Protein AF-A0A536ZMX2-F1 (afdb_monomer)

Structure (mmCIF, N/CA/C/O backbone):
data_AF-A0A536ZMX2-F1
#
_entry.id   AF-A0A536ZMX2-F1
#
loop_
_atom_site.group_PDB
_atom_site.id
_atom_site.type_symbol
_atom_site.label_atom_id
_atom_site.label_alt_id
_atom_site.label_comp_id
_atom_site.label_asym_id
_atom_site.label_entity_id
_atom_site.label_seq_id
_atom_site.pdbx_PDB_ins_code
_atom_site.Cartn_x
_atom_site.Cartn_y
_atom_site.Cartn_z
_atom_site.occupancy
_atom_site.B_iso_or_equiv
_atom_site.auth_seq_id
_atom_site.auth_comp_id
_atom_site.auth_asym_id
_atom_site.auth_atom_id
_atom_site.pdbx_PDB_model_num
ATOM 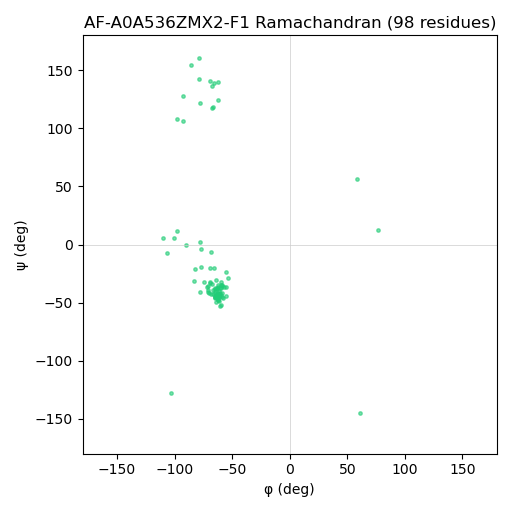1 N N . MET A 1 1 ? 26.063 -0.601 -13.300 1.00 53.59 1 MET A N 1
ATOM 2 C CA . MET A 1 1 ? 24.797 -0.283 -12.601 1.00 53.59 1 MET A CA 1
ATOM 3 C C . MET A 1 1 ? 24.767 1.219 -12.380 1.00 53.59 1 MET A C 1
ATOM 5 O O . MET A 1 1 ? 25.694 1.737 -11.774 1.00 53.59 1 MET A O 1
ATOM 9 N N . THR A 1 2 ? 23.807 1.932 -12.965 1.00 71.69 2 THR A N 1
ATOM 10 C CA . THR A 1 2 ? 23.695 3.396 -12.848 1.00 71.69 2 THR A CA 1
ATOM 11 C C . THR A 1 2 ? 23.064 3.763 -11.502 1.00 71.69 2 THR A C 1
ATOM 13 O O . THR A 1 2 ? 22.163 3.068 -11.038 1.00 71.69 2 THR A O 1
ATOM 16 N N . GLY A 1 3 ? 23.516 4.850 -10.865 1.00 73.81 3 GLY A N 1
ATOM 17 C CA . GLY A 1 3 ? 23.012 5.285 -9.549 1.00 73.81 3 GLY A CA 1
ATOM 18 C C . GLY A 1 3 ? 21.490 5.492 -9.483 1.00 73.81 3 GLY A C 1
ATOM 19 O O . GLY A 1 3 ? 20.902 5.335 -8.418 1.00 73.81 3 GLY A O 1
ATOM 20 N N . GLY A 1 4 ? 20.838 5.748 -10.623 1.00 79.56 4 GLY A N 1
ATOM 21 C CA . GLY A 1 4 ? 19.377 5.841 -10.718 1.00 79.56 4 GLY A CA 1
ATOM 22 C C . GLY A 1 4 ? 18.644 4.540 -10.371 1.00 79.56 4 GLY A C 1
ATOM 23 O O . GLY A 1 4 ? 17.646 4.584 -9.664 1.00 79.56 4 GLY A O 1
ATOM 24 N N . ALA A 1 5 ? 19.174 3.377 -10.765 1.00 79.69 5 ALA A N 1
ATOM 25 C CA . ALA A 1 5 ? 18.527 2.089 -10.494 1.00 79.69 5 ALA A CA 1
ATOM 26 C C . ALA A 1 5 ? 18.515 1.737 -8.994 1.00 79.69 5 ALA A C 1
ATOM 28 O O . ALA A 1 5 ? 17.565 1.138 -8.497 1.00 79.69 5 ALA A O 1
ATOM 29 N N . LEU A 1 6 ? 19.562 2.131 -8.257 1.00 84.00 6 LEU A N 1
ATOM 30 C CA . LEU A 1 6 ? 19.619 1.946 -6.805 1.00 84.00 6 LEU A CA 1
ATOM 31 C C . LEU A 1 6 ? 18.586 2.837 -6.100 1.00 84.00 6 LEU A C 1
ATOM 33 O O . LEU A 1 6 ? 17.897 2.381 -5.192 1.00 84.00 6 LEU A O 1
ATOM 37 N N . LEU A 1 7 ? 18.462 4.094 -6.536 1.00 87.19 7 LEU A N 1
ATOM 38 C CA . LEU A 1 7 ? 17.503 5.040 -5.970 1.00 87.19 7 LEU A CA 1
ATOM 39 C C . LEU A 1 7 ? 16.056 4.582 -6.198 1.00 87.19 7 LEU A C 1
ATOM 41 O O . LEU A 1 7 ? 15.261 4.605 -5.262 1.00 87.19 7 LEU A O 1
ATOM 45 N N . GLU A 1 8 ? 15.728 4.117 -7.405 1.00 84.62 8 GLU A N 1
ATOM 46 C CA . GLU A 1 8 ? 14.410 3.547 -7.721 1.00 84.62 8 GLU A CA 1
ATOM 47 C C . GLU A 1 8 ? 14.075 2.360 -6.810 1.00 84.62 8 GLU A C 1
ATOM 49 O O . GLU A 1 8 ? 12.989 2.311 -6.231 1.00 84.62 8 GLU A O 1
ATOM 54 N N . LEU A 1 9 ? 15.026 1.439 -6.616 1.00 86.19 9 LEU A N 1
ATOM 55 C CA . LEU A 1 9 ? 14.847 0.285 -5.734 1.00 86.19 9 LEU A CA 1
ATOM 56 C C . LEU A 1 9 ? 14.605 0.710 -4.279 1.00 86.19 9 LEU A C 1
ATOM 58 O O . LEU A 1 9 ? 13.732 0.151 -3.611 1.00 86.19 9 LEU A O 1
ATOM 62 N N . ILE A 1 10 ? 15.356 1.702 -3.791 1.00 89.69 10 ILE A N 1
ATOM 63 C CA . ILE A 1 10 ? 15.188 2.248 -2.439 1.00 89.69 10 ILE A CA 1
ATOM 64 C C . ILE A 1 10 ? 13.798 2.868 -2.293 1.00 89.69 10 ILE A C 1
ATOM 66 O O . ILE A 1 10 ? 13.100 2.554 -1.333 1.00 89.69 10 ILE A O 1
ATOM 70 N N . LEU A 1 11 ? 13.365 3.694 -3.248 1.00 89.38 11 LEU A N 1
ATOM 71 C CA . LEU A 1 11 ? 12.057 4.353 -3.200 1.00 89.38 11 LEU A CA 1
ATOM 72 C C . LEU A 1 11 ? 10.903 3.346 -3.235 1.00 89.38 11 LEU A C 1
ATOM 74 O O . LEU A 1 11 ? 9.974 3.459 -2.437 1.00 89.38 11 LEU A O 1
ATOM 78 N N . ILE A 1 12 ? 10.982 2.329 -4.099 1.00 89.62 12 ILE A N 1
ATOM 79 C CA . ILE A 1 12 ? 9.990 1.247 -4.149 1.00 89.62 12 ILE A CA 1
ATOM 80 C C . ILE A 1 12 ? 9.972 0.483 -2.821 1.00 89.62 12 ILE A C 1
ATOM 82 O O . ILE A 1 12 ? 8.900 0.229 -2.272 1.00 89.62 12 ILE A O 1
ATOM 86 N N . SER A 1 13 ? 11.143 0.167 -2.263 1.00 90.19 13 SER A N 1
ATOM 87 C CA . SER A 1 13 ? 11.252 -0.527 -0.973 1.00 90.19 13 SER A CA 1
ATOM 88 C C . SER A 1 13 ? 10.657 0.297 0.170 1.00 90.19 13 SER A C 1
ATOM 90 O O . SER A 1 13 ? 9.911 -0.233 0.991 1.00 90.19 13 SER A O 1
ATOM 92 N N . MET A 1 14 ? 10.930 1.605 0.206 1.00 93.62 14 MET A N 1
ATOM 93 C CA . MET A 1 14 ? 10.340 2.527 1.178 1.00 93.62 14 MET A CA 1
ATOM 94 C C . MET A 1 14 ? 8.820 2.607 1.030 1.00 93.62 14 MET A C 1
ATOM 96 O O . MET A 1 14 ? 8.117 2.581 2.038 1.00 93.62 14 MET A O 1
ATOM 100 N N . GLY A 1 15 ? 8.309 2.652 -0.204 1.00 91.31 15 GLY A N 1
ATOM 101 C CA . GLY A 1 15 ? 6.874 2.626 -0.487 1.00 91.31 15 GLY A CA 1
ATOM 102 C C . GLY A 1 15 ? 6.197 1.365 0.052 1.00 91.31 15 GLY A C 1
ATOM 103 O O . GLY A 1 15 ? 5.181 1.455 0.743 1.00 91.31 15 GLY A O 1
ATOM 104 N N . TRP A 1 16 ? 6.808 0.196 -0.163 1.00 93.00 16 TRP A N 1
ATOM 105 C CA . TRP A 1 16 ? 6.316 -1.077 0.371 1.00 93.00 16 TRP A CA 1
ATOM 106 C C . TRP A 1 16 ? 6.352 -1.128 1.898 1.00 93.00 16 TRP A C 1
ATOM 108 O O . TRP A 1 16 ? 5.376 -1.553 2.513 1.00 93.00 16 TRP A O 1
ATOM 118 N N . LEU A 1 17 ? 7.440 -0.669 2.522 1.00 93.31 17 LEU A N 1
ATOM 119 C CA . LEU A 1 17 ? 7.551 -0.619 3.983 1.00 93.31 17 LEU A CA 1
ATOM 120 C C . LEU A 1 17 ? 6.516 0.325 4.598 1.00 93.31 17 LEU A C 1
ATOM 122 O O . LEU A 1 17 ? 5.884 -0.025 5.594 1.00 93.31 17 LEU A O 1
ATOM 126 N N . PHE A 1 18 ? 6.314 1.495 3.991 1.00 92.69 18 PHE A N 1
ATOM 127 C CA . PHE A 1 18 ? 5.306 2.449 4.436 1.00 92.69 18 PHE A CA 1
ATOM 128 C C . PHE A 1 18 ? 3.894 1.872 4.293 1.00 92.69 18 PHE A C 1
ATOM 130 O O . PHE A 1 18 ? 3.100 1.970 5.227 1.00 92.69 18 PHE A O 1
ATOM 137 N N . PHE A 1 19 ? 3.593 1.213 3.169 1.00 92.81 19 PHE A N 1
ATOM 138 C CA . PHE A 1 19 ? 2.316 0.533 2.975 1.00 92.81 19 PHE A CA 1
ATOM 139 C C . PHE A 1 19 ? 2.093 -0.568 4.014 1.00 92.81 19 PHE A C 1
ATOM 141 O O . PHE A 1 19 ? 1.081 -0.541 4.701 1.00 92.81 19 PHE A O 1
ATOM 148 N N . LEU A 1 20 ? 3.031 -1.504 4.178 1.00 92.25 20 LEU A N 1
ATOM 149 C CA . LEU A 1 20 ? 2.885 -2.627 5.111 1.00 92.25 20 LEU A CA 1
ATOM 150 C C . LEU A 1 20 ? 2.798 -2.163 6.570 1.00 92.25 20 LEU A C 1
ATOM 152 O O . LEU A 1 20 ? 1.935 -2.627 7.317 1.00 92.25 20 LEU A O 1
ATOM 156 N N 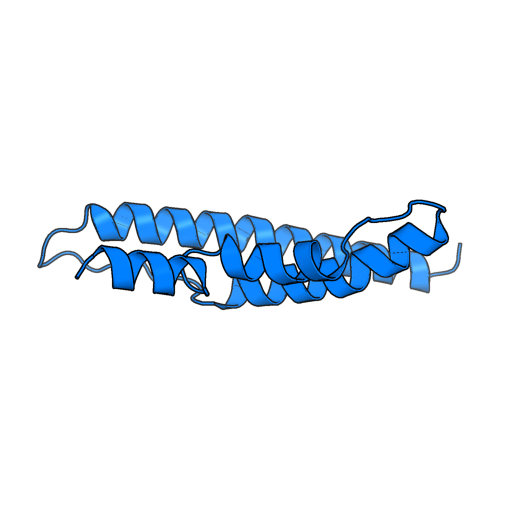. GLY A 1 21 ? 3.660 -1.225 6.970 1.00 89.94 21 GLY A N 1
ATOM 157 C CA . GLY A 1 21 ? 3.645 -0.648 8.312 1.00 89.94 21 GLY A CA 1
ATOM 158 C C . GLY A 1 21 ? 2.365 0.141 8.584 1.00 89.94 21 GLY A C 1
ATOM 159 O O . GLY A 1 21 ? 1.730 -0.040 9.624 1.00 89.94 21 GLY A O 1
ATOM 160 N N . GLY A 1 22 ? 1.940 0.966 7.625 1.00 88.38 22 GLY A N 1
ATOM 161 C CA . GLY A 1 22 ? 0.710 1.740 7.728 1.00 88.38 22 GLY A CA 1
ATOM 162 C C . GLY A 1 22 ? -0.543 0.862 7.730 1.00 88.38 22 GLY A C 1
ATOM 163 O O . GLY A 1 22 ? -1.451 1.093 8.525 1.00 88.38 22 GLY A O 1
ATOM 164 N N . LEU A 1 23 ? -0.560 -0.200 6.922 1.00 88.88 23 LEU A N 1
ATOM 165 C CA . LEU A 1 23 ? -1.632 -1.189 6.888 1.00 88.88 23 LEU A CA 1
ATOM 166 C C . LEU A 1 23 ? -1.751 -1.902 8.238 1.00 88.88 23 LEU A C 1
ATOM 168 O O . LEU A 1 23 ? -2.843 -1.983 8.796 1.00 88.88 23 LEU A O 1
ATOM 172 N N . ALA A 1 24 ? -0.632 -2.361 8.807 1.00 88.75 24 ALA A N 1
ATOM 173 C CA . ALA A 1 24 ? -0.616 -2.980 10.129 1.00 88.75 24 ALA A CA 1
ATOM 174 C C . ALA A 1 24 ? -1.126 -2.021 11.218 1.00 88.75 24 ALA A C 1
ATOM 176 O O . ALA A 1 24 ? -1.939 -2.422 12.054 1.00 88.75 24 ALA A O 1
ATOM 177 N N . ALA A 1 25 ? -0.704 -0.754 11.189 1.00 87.31 25 ALA A N 1
ATOM 178 C CA . ALA A 1 25 ? -1.181 0.269 12.118 1.00 87.31 25 ALA A CA 1
ATOM 179 C C . ALA A 1 25 ? -2.696 0.505 11.982 1.00 87.31 25 ALA A C 1
ATOM 181 O O . ALA A 1 25 ? -3.406 0.539 12.988 1.00 87.31 25 ALA A O 1
ATOM 182 N N . ASN A 1 26 ? -3.206 0.578 10.751 1.00 88.25 26 ASN A N 1
ATOM 183 C CA . ASN A 1 26 ? -4.632 0.708 10.466 1.00 88.25 26 ASN A CA 1
ATOM 184 C C . ASN A 1 26 ? -5.431 -0.509 10.963 1.00 88.25 26 ASN A C 1
ATOM 186 O O . ASN A 1 26 ? -6.434 -0.348 11.656 1.00 88.25 26 ASN A O 1
ATOM 190 N N . TYR A 1 27 ? -4.974 -1.737 10.725 1.00 84.31 27 TYR A N 1
ATOM 191 C CA . TYR A 1 27 ? -5.643 -2.926 11.269 1.00 84.31 27 TYR A CA 1
ATOM 192 C C . TYR A 1 27 ? -5.631 -2.974 12.802 1.00 84.31 27 TYR A C 1
ATOM 194 O O . TYR A 1 27 ? -6.624 -3.376 13.414 1.00 84.31 27 TYR A O 1
ATOM 202 N N . GLN A 1 28 ? -4.543 -2.541 13.443 1.00 86.69 28 GLN A N 1
ATOM 203 C CA . GLN A 1 28 ? -4.484 -2.442 14.902 1.00 86.69 28 GLN A CA 1
ATOM 204 C C . GLN A 1 28 ? -5.440 -1.374 15.442 1.00 86.69 28 GLN A C 1
ATOM 206 O O . GLN A 1 28 ? -6.130 -1.622 16.435 1.00 86.69 28 GLN A O 1
ATOM 211 N N . ALA A 1 29 ? -5.507 -0.209 14.793 1.00 84.31 29 ALA A N 1
ATOM 212 C CA . ALA A 1 29 ? -6.434 0.861 15.148 1.00 84.31 29 ALA A CA 1
ATOM 213 C C . ALA A 1 29 ? -7.891 0.404 14.992 1.00 84.31 29 ALA A C 1
ATOM 215 O O . ALA A 1 29 ? -8.685 0.593 15.914 1.00 84.31 29 ALA A O 1
ATOM 216 N N . LEU A 1 30 ? -8.216 -0.299 13.901 1.00 82.38 30 LEU A N 1
ATOM 217 C CA . LEU A 1 30 ? -9.530 -0.903 13.695 1.00 82.38 30 LEU A CA 1
ATOM 218 C C . LEU A 1 30 ? -9.845 -1.913 14.802 1.00 82.38 30 LEU A C 1
ATOM 220 O O . LEU A 1 30 ? -10.878 -1.800 15.452 1.00 82.38 30 LEU A O 1
ATOM 224 N N . GLY A 1 31 ? -8.953 -2.873 15.064 1.00 82.06 31 GLY A N 1
ATOM 225 C CA . GLY A 1 31 ? -9.163 -3.907 16.082 1.00 82.06 31 GLY A CA 1
ATOM 226 C C . GLY A 1 31 ? -9.373 -3.341 17.490 1.00 82.06 31 GLY A C 1
ATOM 227 O O . GLY A 1 31 ? -10.182 -3.876 18.250 1.00 82.06 31 GLY A O 1
ATOM 228 N N . LYS A 1 32 ? -8.689 -2.241 17.825 1.00 82.44 32 LYS A N 1
ATOM 229 C CA . LYS A 1 32 ? -8.923 -1.482 19.062 1.00 82.44 32 LYS A CA 1
ATOM 230 C C . LYS A 1 32 ? -10.250 -0.728 19.017 1.00 82.44 32 LYS A C 1
ATOM 232 O O . LYS A 1 32 ? -10.988 -0.780 19.990 1.00 82.44 32 LYS A O 1
ATOM 237 N N . SER A 1 33 ? -10.599 -0.122 17.883 1.00 78.62 33 SER A N 1
ATOM 238 C CA . SER A 1 33 ? -11.885 0.553 17.686 1.00 78.62 3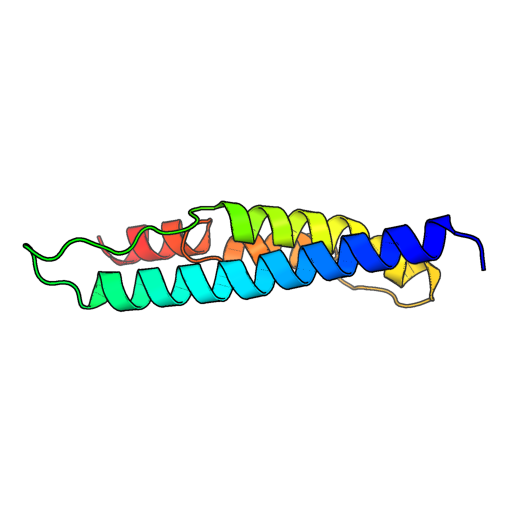3 SER A CA 1
ATOM 239 C C . SER A 1 33 ? -13.082 -0.377 17.850 1.00 78.62 33 SER A C 1
ATOM 241 O O . SER A 1 33 ? -14.076 0.014 18.453 1.00 78.62 33 SER A O 1
ATOM 243 N N . LEU A 1 34 ? -12.982 -1.634 17.407 1.00 78.06 34 LEU A N 1
ATOM 244 C CA . LEU A 1 34 ? -14.060 -2.613 17.594 1.00 78.06 34 LEU A CA 1
ATOM 245 C C . LEU A 1 34 ? -14.251 -3.040 19.054 1.00 78.06 34 LEU A C 1
ATOM 247 O O . LEU A 1 34 ? -15.302 -3.580 19.386 1.00 78.06 34 LEU A O 1
ATOM 251 N N . LYS A 1 35 ? -13.232 -2.853 19.896 1.00 80.50 35 LYS A N 1
ATOM 252 C CA . LYS A 1 35 ? -13.221 -3.255 21.309 1.00 80.50 35 LYS A CA 1
ATOM 253 C C . LYS A 1 35 ? -13.360 -2.069 22.265 1.00 80.50 35 LYS A C 1
ATOM 255 O O . LYS A 1 35 ? -13.461 -2.294 23.469 1.00 80.50 35 LYS A O 1
ATOM 260 N N . ALA A 1 36 ? -13.329 -0.845 21.741 1.00 76.75 36 ALA A N 1
ATOM 261 C CA . ALA A 1 36 ? -13.356 0.371 22.531 1.00 76.75 36 ALA A CA 1
ATOM 262 C C . ALA A 1 36 ? -14.709 0.525 23.226 1.00 76.75 36 ALA A C 1
ATOM 264 O O . ALA A 1 36 ? -15.770 0.305 22.633 1.00 76.75 36 ALA A O 1
ATOM 265 N N . LYS A 1 37 ? -14.661 0.907 24.501 1.00 76.62 37 LYS A N 1
ATOM 266 C CA . LYS A 1 37 ? -15.854 1.298 25.260 1.00 76.62 37 LYS A CA 1
ATOM 267 C C . LYS A 1 37 ? -16.266 2.734 24.891 1.00 76.62 37 LYS A C 1
ATOM 269 O O . LY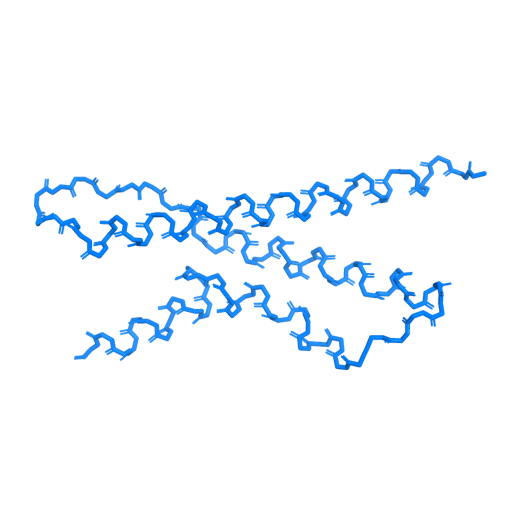S A 1 37 ? -15.426 3.484 24.401 1.00 76.62 37 LYS A O 1
ATOM 274 N N . PRO A 1 38 ? -17.526 3.140 25.147 1.00 69.31 38 PRO A N 1
ATOM 275 C CA . PRO A 1 38 ? -18.046 4.453 24.745 1.00 69.31 38 PRO A CA 1
ATOM 276 C C . PRO A 1 38 ? -17.217 5.663 25.212 1.00 69.31 38 PRO A C 1
ATOM 278 O O . PRO A 1 38 ? -17.186 6.665 24.510 1.00 69.31 38 PRO A O 1
ATOM 281 N N . ASP A 1 39 ? -16.520 5.551 26.348 1.00 72.69 39 ASP A N 1
ATOM 282 C CA . ASP A 1 39 ? -15.706 6.627 26.940 1.00 72.69 39 ASP A CA 1
ATOM 283 C C . ASP A 1 39 ? -14.195 6.497 26.667 1.00 72.69 39 ASP A C 1
ATOM 285 O O . ASP A 1 39 ? -13.385 7.249 27.211 1.00 72.69 39 ASP A O 1
ATOM 289 N N . GLU A 1 40 ? -13.774 5.524 25.858 1.00 73.38 40 GLU A N 1
ATOM 290 C CA . GLU A 1 40 ? -12.357 5.258 25.616 1.00 73.38 40 GLU A CA 1
ATOM 291 C C . GLU A 1 40 ? -11.863 6.014 24.377 1.00 73.38 40 GLU A C 1
ATOM 293 O O . GLU A 1 40 ? -12.436 5.923 23.289 1.00 73.38 40 GLU A O 1
ATOM 298 N N . GLN A 1 41 ? -10.776 6.773 24.531 1.00 70.25 41 GLN A N 1
ATOM 299 C CA . GLN A 1 41 ? -10.208 7.532 23.424 1.00 70.25 41 GLN A CA 1
ATOM 300 C C . GLN A 1 41 ? -9.632 6.576 22.372 1.00 70.25 41 GLN A C 1
ATOM 302 O O . GLN A 1 41 ? -8.706 5.806 22.633 1.00 70.25 41 GLN A O 1
ATOM 307 N N . LEU A 1 42 ? -10.193 6.628 21.165 1.00 68.56 42 LEU A N 1
ATOM 308 C CA . LEU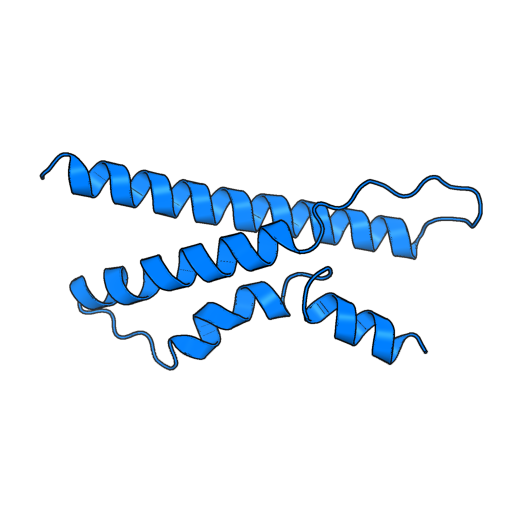 A 1 42 ? -9.771 5.781 20.057 1.00 68.56 42 LEU 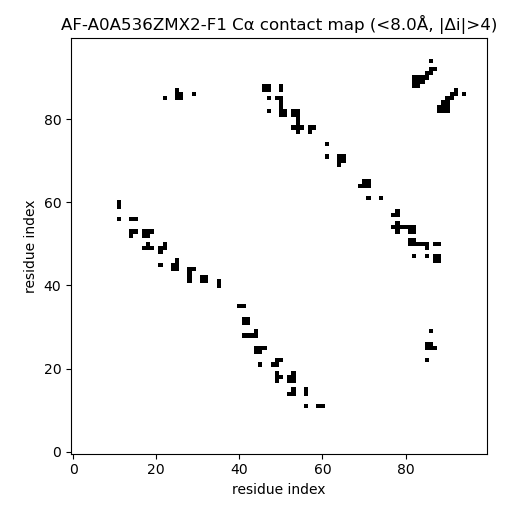A CA 1
ATOM 309 C C . LEU A 1 42 ? -8.339 6.126 19.614 1.00 68.56 42 LEU A C 1
ATOM 311 O O . LEU A 1 42 ? -7.989 7.306 19.520 1.00 68.56 42 LEU A O 1
ATOM 315 N N . PRO A 1 43 ? -7.504 5.119 19.299 1.00 69.75 43 PRO A N 1
ATOM 316 C CA . PRO A 1 43 ? -6.187 5.368 18.732 1.00 69.75 43 PRO A CA 1
ATOM 317 C C . PRO A 1 43 ? -6.308 6.065 17.373 1.00 69.75 43 PRO A C 1
ATOM 319 O O . PRO A 1 43 ? -7.160 5.713 16.555 1.00 69.75 43 PRO A O 1
ATOM 322 N N . SER A 1 44 ? -5.419 7.029 17.126 1.00 71.12 44 SER A N 1
ATOM 323 C CA . SER A 1 44 ? -5.341 7.727 15.842 1.00 71.12 44 SER A CA 1
ATOM 324 C C . SER A 1 44 ? -4.984 6.744 14.721 1.00 71.12 44 SER A C 1
ATOM 326 O O . SER A 1 44 ? -3.978 6.037 14.805 1.00 71.12 44 SER A O 1
ATOM 328 N N . SER A 1 45 ? -5.821 6.683 13.686 1.00 77.56 45 SER A N 1
ATOM 329 C CA . SER A 1 45 ? -5.560 5.918 12.463 1.00 77.56 45 SER A CA 1
ATOM 330 C C . SER A 1 45 ? -4.746 6.744 11.469 1.00 77.56 45 SER A C 1
ATOM 332 O O . SER A 1 45 ? -4.901 7.963 11.415 1.00 77.56 45 SER A O 1
ATOM 334 N N . LEU A 1 46 ? -3.993 6.085 10.586 1.00 78.19 46 LEU A N 1
ATOM 335 C CA . LEU A 1 46 ? -3.333 6.754 9.456 1.00 78.19 46 LEU A CA 1
ATOM 336 C C . LEU A 1 46 ? -4.302 7.050 8.293 1.00 78.19 46 LEU A C 1
ATOM 338 O O . LEU A 1 46 ? -3.891 7.588 7.265 1.00 78.19 46 LEU A O 1
ATOM 342 N N . GLY A 1 47 ? -5.590 6.722 8.451 1.00 83.38 47 GL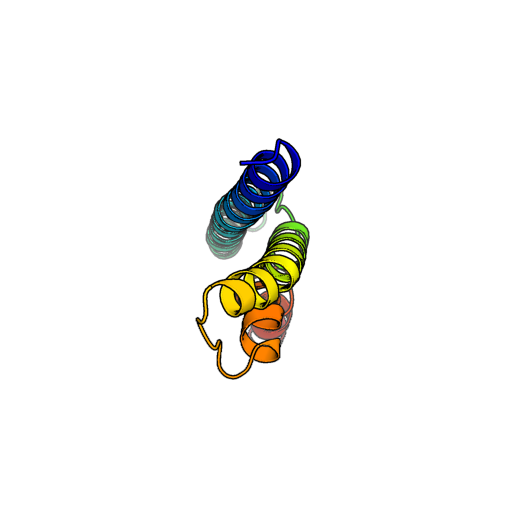Y A N 1
ATOM 343 C CA . GLY A 1 47 ? -6.625 6.968 7.450 1.00 83.38 47 GLY A CA 1
ATOM 344 C C . GLY A 1 47 ? -6.336 6.224 6.147 1.00 83.38 47 GLY A C 1
ATOM 345 O O . GLY A 1 47 ? -5.775 5.137 6.169 1.00 83.38 47 GLY A O 1
ATOM 346 N N . PHE A 1 48 ? -6.679 6.821 5.007 1.00 84.38 48 PHE A N 1
ATOM 347 C CA . PHE A 1 48 ? -6.505 6.213 3.678 1.00 84.38 48 PHE A CA 1
ATOM 348 C C . PHE A 1 48 ? -5.056 6.242 3.146 1.00 84.38 48 PHE A C 1
ATOM 350 O O . PHE A 1 48 ? -4.774 5.748 2.051 1.00 84.38 48 PHE A O 1
ATOM 357 N N . VAL A 1 49 ? -4.132 6.872 3.880 1.00 87.62 49 VAL A N 1
ATOM 358 C CA . VAL A 1 49 ? -2.767 7.154 3.410 1.00 87.62 49 VAL A CA 1
ATOM 359 C C . VAL A 1 49 ? -1.980 5.875 3.086 1.00 87.62 49 VAL A C 1
ATOM 361 O O . VAL A 1 49 ? -1.365 5.838 2.016 1.00 87.62 49 VAL A O 1
ATOM 364 N N . PRO A 1 50 ? -2.002 4.811 3.918 1.00 88.56 50 PRO A N 1
ATOM 365 C CA . PRO A 1 50 ? -1.279 3.581 3.609 1.00 88.56 50 PRO A CA 1
ATOM 366 C C . PRO A 1 50 ? -1.775 2.924 2.318 1.00 88.56 50 PRO A C 1
ATOM 368 O O . PRO A 1 50 ? -0.963 2.639 1.440 1.00 88.56 50 PRO A O 1
ATOM 371 N N . GLY A 1 51 ? -3.088 2.752 2.143 1.00 88.00 51 GLY A N 1
ATOM 372 C CA . GLY A 1 51 ? -3.670 2.160 0.937 1.00 88.00 51 GLY A CA 1
ATOM 373 C C . GLY A 1 51 ? -3.326 2.926 -0.344 1.00 88.00 51 GLY A C 1
ATOM 374 O O . GLY A 1 51 ? -2.976 2.311 -1.35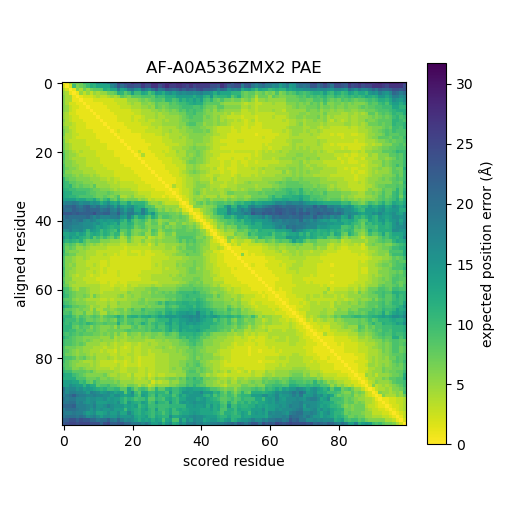7 1.00 88.00 51 GLY A O 1
ATOM 375 N N . VAL A 1 52 ? -3.351 4.264 -0.314 1.00 89.56 52 VAL A N 1
ATOM 376 C CA . VAL A 1 52 ? -2.931 5.087 -1.465 1.00 89.56 52 VAL A CA 1
ATOM 377 C C . VAL A 1 52 ? -1.441 4.909 -1.752 1.00 89.56 52 VAL A C 1
ATOM 379 O O . VAL A 1 52 ? -1.065 4.668 -2.900 1.00 89.56 52 VAL A O 1
ATOM 382 N N . ALA A 1 53 ? -0.594 4.960 -0.721 1.00 91.31 53 ALA A N 1
ATOM 383 C CA . ALA A 1 53 ? 0.844 4.760 -0.874 1.00 91.31 53 ALA A CA 1
ATOM 384 C C . ALA A 1 53 ? 1.172 3.370 -1.446 1.00 91.31 53 ALA A C 1
ATOM 386 O O . ALA A 1 53 ? 2.000 3.255 -2.352 1.00 91.31 53 ALA A O 1
ATOM 387 N N . GLY A 1 54 ? 0.479 2.324 -0.988 1.00 91.56 54 GLY A N 1
ATOM 388 C CA . GLY A 1 54 ? 0.601 0.971 -1.530 1.00 91.56 54 GLY A CA 1
ATOM 389 C C . GLY A 1 54 ? 0.207 0.899 -3.002 1.00 91.56 54 GLY A C 1
ATOM 390 O O . GLY A 1 54 ? 0.938 0.326 -3.803 1.00 91.56 54 GLY A O 1
ATOM 391 N N . SER A 1 55 ? -0.891 1.549 -3.390 1.00 91.94 55 SER A N 1
ATOM 392 C CA . SER A 1 55 ? -1.373 1.557 -4.783 1.00 91.94 55 SER A CA 1
ATOM 393 C C . SER A 1 55 ? -0.391 2.241 -5.730 1.00 91.94 55 SER A C 1
ATOM 395 O O . SER A 1 55 ? -0.078 1.713 -6.796 1.00 91.94 55 SER A O 1
ATOM 397 N N . ILE A 1 56 ? 0.152 3.390 -5.312 1.00 92.06 56 ILE A N 1
ATOM 398 C CA . ILE A 1 56 ? 1.201 4.106 -6.050 1.00 92.06 56 ILE A CA 1
ATOM 399 C C . ILE A 1 56 ? 2.457 3.233 -6.156 1.00 92.06 56 ILE A C 1
ATOM 401 O O . ILE A 1 56 ? 3.047 3.114 -7.228 1.00 92.06 56 ILE A O 1
ATOM 405 N N . THR A 1 57 ? 2.844 2.571 -5.066 1.00 93.19 57 THR A N 1
ATOM 406 C CA . THR A 1 57 ? 4.011 1.679 -5.052 1.00 93.19 57 THR A CA 1
ATOM 407 C C . THR A 1 57 ? 3.835 0.522 -6.037 1.00 93.19 57 THR A C 1
ATOM 409 O O . THR A 1 57 ? 4.743 0.237 -6.822 1.00 93.19 57 THR A O 1
ATOM 412 N N . VAL A 1 58 ? 2.662 -0.115 -6.065 1.00 91.62 58 VAL A N 1
ATOM 413 C CA . VAL A 1 58 ? 2.354 -1.192 -7.017 1.00 91.62 58 VAL A CA 1
ATOM 414 C C . VAL A 1 58 ? 2.339 -0.672 -8.456 1.00 91.62 58 VAL A C 1
ATOM 416 O O . VAL A 1 58 ? 2.892 -1.329 -9.338 1.00 91.62 58 VAL A O 1
ATOM 419 N N . PHE A 1 59 ? 1.800 0.527 -8.694 1.00 92.06 59 PHE A N 1
ATOM 420 C CA . PHE A 1 59 ? 1.798 1.168 -10.012 1.00 92.06 59 PHE A CA 1
ATOM 421 C C . PHE A 1 59 ? 3.207 1.346 -10.593 1.00 92.06 59 PHE A C 1
ATOM 423 O O . PHE A 1 59 ? 3.391 1.160 -11.791 1.00 92.06 59 PHE A O 1
ATOM 430 N N . PHE A 1 60 ? 4.212 1.641 -9.763 1.00 90.00 60 PHE A N 1
ATOM 431 C CA . PHE A 1 60 ? 5.611 1.699 -10.207 1.00 90.00 60 PHE A CA 1
ATOM 432 C C . PHE A 1 60 ? 6.297 0.326 -10.238 1.00 90.00 60 PHE A C 1
ATOM 434 O O . PHE A 1 60 ? 7.147 0.079 -11.094 1.00 90.00 60 PHE A O 1
ATOM 441 N N . THR A 1 61 ? 5.915 -0.589 -9.345 1.00 89.06 61 THR A N 1
ATOM 442 C CA . THR A 1 61 ? 6.519 -1.930 -9.253 1.00 89.06 61 THR A CA 1
ATOM 443 C C . THR A 1 61 ? 6.138 -2.814 -10.446 1.00 89.06 61 THR A C 1
ATOM 445 O O . THR A 1 61 ? 6.987 -3.515 -10.992 1.00 89.06 61 THR A O 1
ATOM 448 N N . VAL A 1 62 ? 4.878 -2.777 -10.888 1.00 87.44 62 VAL A N 1
ATOM 449 C CA . VAL A 1 62 ? 4.369 -3.667 -11.946 1.00 87.44 62 VAL A CA 1
ATOM 450 C C . VAL A 1 62 ? 5.058 -3.440 -13.304 1.00 87.44 62 VAL A C 1
ATOM 452 O O . VAL A 1 62 ? 5.557 -4.410 -13.878 1.00 87.44 62 VAL A O 1
ATOM 455 N N . PRO A 1 63 ? 5.189 -2.203 -13.822 1.00 85.06 63 PRO A N 1
ATOM 456 C CA . PRO A 1 63 ? 5.950 -1.949 -15.044 1.00 85.06 63 PRO A CA 1
ATOM 457 C C . PRO A 1 63 ? 7.441 -2.260 -14.897 1.00 85.06 63 PRO A C 1
ATOM 459 O O . PRO A 1 63 ? 8.086 -2.650 -15.869 1.00 85.06 63 PRO A O 1
ATOM 462 N N . ALA A 1 64 ? 8.006 -2.098 -13.695 1.00 85.38 64 ALA A N 1
ATOM 463 C CA . ALA A 1 64 ? 9.394 -2.463 -13.439 1.00 85.38 64 ALA A CA 1
ATOM 464 C C . ALA A 1 64 ? 9.606 -3.979 -13.575 1.00 85.38 64 ALA A C 1
ATOM 466 O O . ALA A 1 64 ? 10.568 -4.389 -14.216 1.00 85.38 64 ALA A O 1
ATOM 467 N N . LEU A 1 65 ? 8.681 -4.805 -13.072 1.00 83.12 65 LEU A N 1
ATOM 468 C CA . LEU A 1 65 ? 8.720 -6.268 -13.216 1.00 83.12 65 LEU A CA 1
ATOM 469 C C . LEU A 1 65 ? 8.637 -6.724 -14.681 1.00 83.12 65 LEU A C 1
ATOM 471 O O . LEU A 1 65 ? 9.361 -7.641 -15.073 1.00 83.12 65 LEU A O 1
ATOM 475 N N . ALA A 1 66 ? 7.851 -6.031 -15.511 1.00 84.50 66 ALA A N 1
ATOM 476 C CA . ALA A 1 66 ? 7.761 -6.326 -16.942 1.00 84.50 66 ALA A CA 1
ATOM 477 C C . ALA A 1 66 ? 9.118 -6.188 -17.661 1.00 84.50 66 ALA A C 1
ATOM 479 O O . ALA A 1 66 ? 9.420 -6.962 -18.569 1.00 84.50 66 ALA A O 1
ATOM 480 N N . LYS A 1 67 ? 9.990 -5.267 -17.215 1.00 83.00 67 LYS A N 1
ATOM 481 C CA . LYS A 1 67 ? 11.356 -5.117 -17.760 1.00 83.00 67 LYS A CA 1
ATOM 482 C C . LYS A 1 67 ? 12.255 -6.325 -17.479 1.00 83.00 67 LYS A C 1
ATOM 484 O O . LYS A 1 67 ? 13.254 -6.502 -18.168 1.00 83.00 67 LYS A O 1
ATOM 489 N N . TYR A 1 68 ? 11.907 -7.146 -16.490 1.00 83.44 68 TYR A N 1
ATOM 490 C CA . TYR A 1 68 ? 12.620 -8.375 -16.140 1.00 83.44 68 TYR A CA 1
ATOM 491 C C . TYR A 1 68 ? 11.974 -9.631 -16.748 1.00 83.44 68 TYR A C 1
ATOM 493 O O . TYR A 1 68 ? 12.328 -10.742 -16.366 1.00 83.44 68 TYR A O 1
ATOM 501 N N . GLY A 1 69 ? 11.031 -9.473 -17.687 1.00 86.12 69 GLY A N 1
ATOM 502 C CA . GLY A 1 69 ? 10.337 -10.590 -18.336 1.00 86.12 69 GLY A CA 1
ATOM 503 C C . GLY A 1 69 ? 9.258 -11.245 -17.470 1.00 86.12 69 GLY A C 1
ATOM 504 O O . GLY A 1 69 ? 8.785 -12.328 -17.802 1.00 86.12 69 GLY A O 1
ATOM 505 N N . ILE A 1 70 ? 8.869 -10.608 -16.362 1.00 86.31 70 ILE A N 1
ATOM 506 C CA . ILE A 1 70 ? 7.786 -11.082 -15.498 1.00 86.31 70 ILE A CA 1
ATOM 507 C C . ILE A 1 70 ? 6.493 -10.410 -15.955 1.00 86.31 70 ILE A C 1
ATOM 509 O O . ILE A 1 70 ? 6.274 -9.222 -15.714 1.00 86.31 70 ILE A O 1
ATOM 513 N N . GLU A 1 71 ? 5.623 -11.175 -16.609 1.00 85.75 71 GLU A N 1
ATOM 514 C CA . GLU A 1 71 ? 4.277 -10.717 -16.939 1.00 85.75 71 GLU A CA 1
ATOM 515 C C . GLU A 1 71 ? 3.381 -10.787 -15.701 1.00 85.75 71 GLU A C 1
ATOM 517 O O . GLU A 1 71 ? 3.194 -11.844 -15.097 1.00 85.75 71 GLU A O 1
ATOM 522 N N . VAL A 1 72 ? 2.817 -9.642 -15.314 1.00 85.19 72 VAL A N 1
ATOM 523 C CA . VAL A 1 72 ? 1.850 -9.561 -14.218 1.00 85.19 72 VAL A CA 1
ATOM 524 C C . VAL A 1 72 ? 0.448 -9.561 -14.824 1.00 85.19 72 VAL A C 1
ATOM 526 O O . VAL A 1 72 ? 0.043 -8.555 -15.415 1.00 85.19 72 VAL A O 1
ATOM 529 N N . PRO A 1 73 ? -0.321 -10.653 -14.692 1.00 89.25 73 PRO A N 1
ATOM 530 C CA . PRO A 1 73 ? -1.676 -10.683 -15.210 1.00 89.25 73 PRO A CA 1
ATOM 531 C C . PRO A 1 73 ? -2.552 -9.736 -14.378 1.00 89.25 73 PRO A C 1
ATOM 533 O O . PRO A 1 73 ? -2.431 -9.677 -13.153 1.00 89.25 73 PRO A O 1
ATOM 536 N N . TRP A 1 74 ? -3.457 -9.010 -15.041 1.00 88.88 74 TRP A N 1
ATOM 537 C CA . TRP A 1 74 ? -4.407 -8.081 -14.404 1.00 88.88 74 TRP A CA 1
ATOM 538 C C . TRP A 1 74 ? -3.732 -6.959 -13.582 1.00 88.88 74 TRP A C 1
ATOM 540 O O . TRP A 1 74 ? -4.044 -6.790 -12.404 1.00 88.88 74 TRP A O 1
ATOM 550 N N . PRO A 1 75 ? -2.837 -6.141 -14.168 1.00 87.06 75 PRO A N 1
ATOM 551 C CA . PRO A 1 75 ? -2.054 -5.134 -13.435 1.00 87.06 75 PRO A CA 1
ATOM 552 C C . PRO A 1 75 ? -2.926 -4.149 -12.640 1.00 87.06 75 PRO A C 1
ATOM 554 O O . PRO A 1 75 ? -2.600 -3.790 -11.511 1.00 87.06 75 PRO A O 1
ATOM 557 N N . TRP A 1 76 ? -4.082 -3.776 -13.192 1.00 87.94 76 TRP A N 1
ATOM 558 C CA . TRP A 1 76 ? -5.061 -2.910 -12.536 1.00 87.94 76 TRP A CA 1
ATOM 559 C C . TRP A 1 76 ? -5.634 -3.507 -11.249 1.00 87.94 76 TRP A C 1
ATOM 561 O O . TRP A 1 76 ? -5.867 -2.770 -10.296 1.00 87.94 76 TRP A O 1
ATOM 571 N N . LEU A 1 77 ? -5.820 -4.831 -11.191 1.00 89.56 77 LEU A N 1
ATOM 572 C CA . LEU A 1 77 ? -6.285 -5.509 -9.981 1.00 89.56 77 LEU A CA 1
ATOM 573 C C . LEU A 1 77 ? -5.257 -5.340 -8.865 1.00 89.56 77 LEU A C 1
ATOM 575 O O . LEU A 1 77 ? -5.618 -4.958 -7.757 1.00 89.56 77 LEU A O 1
ATOM 579 N N . TRP A 1 78 ? -3.976 -5.547 -9.173 1.00 89.19 78 TRP A N 1
ATOM 580 C CA . TRP A 1 78 ? -2.892 -5.391 -8.205 1.00 89.19 78 TRP A CA 1
ATOM 581 C C . TRP A 1 78 ? -2.733 -3.947 -7.735 1.00 89.19 78 TRP A C 1
ATOM 583 O O . TRP A 1 78 ? -2.493 -3.727 -6.554 1.00 89.19 78 TRP A O 1
ATOM 593 N N . ILE A 1 79 ? -2.910 -2.965 -8.625 1.00 91.12 79 ILE A N 1
ATOM 594 C CA . ILE A 1 79 ? -2.857 -1.538 -8.269 1.00 91.12 79 ILE A CA 1
ATOM 595 C C . ILE A 1 79 ? -4.002 -1.157 -7.324 1.00 91.12 79 ILE A C 1
ATOM 597 O O . ILE A 1 79 ? -3.797 -0.363 -6.413 1.00 91.12 79 ILE A O 1
ATOM 601 N N . LEU A 1 80 ? -5.200 -1.711 -7.524 1.00 89.81 80 LEU A N 1
ATOM 602 C CA . LEU A 1 80 ? -6.370 -1.415 -6.691 1.00 89.81 80 LEU A CA 1
ATOM 603 C C . LEU A 1 80 ? -6.400 -2.219 -5.386 1.00 89.81 80 LEU A C 1
ATOM 605 O O . LEU A 1 80 ? -7.056 -1.810 -4.428 1.00 89.81 80 LEU A O 1
ATOM 609 N N . LEU A 1 81 ? -5.691 -3.348 -5.326 1.00 88.94 81 LEU A N 1
ATOM 610 C CA . LEU A 1 81 ? -5.696 -4.255 -4.182 1.00 88.94 81 LEU A CA 1
ATOM 611 C C . LEU A 1 81 ? -5.326 -3.558 -2.851 1.00 88.94 81 LEU A C 1
ATOM 613 O O . LEU A 1 81 ? -6.053 -3.758 -1.877 1.00 88.94 81 LEU A O 1
ATOM 617 N N . PRO A 1 82 ? -4.297 -2.688 -2.768 1.00 88.38 82 PRO A N 1
ATOM 618 C CA . PRO A 1 82 ? -3.997 -1.933 -1.551 1.00 88.38 82 PRO A CA 1
ATOM 619 C C . PRO A 1 82 ? -5.146 -1.036 -1.066 1.00 88.38 82 PRO A C 1
ATOM 621 O O . PRO A 1 82 ? -5.345 -0.916 0.141 1.00 88.38 82 PRO A O 1
ATOM 624 N N . LEU A 1 83 ? -5.940 -0.447 -1.973 1.00 87.56 83 LEU A N 1
ATOM 625 C CA . LEU A 1 83 ? -7.123 0.351 -1.603 1.00 87.56 83 LEU A CA 1
ATOM 626 C C . LEU A 1 83 ? -8.246 -0.511 -1.028 1.00 87.56 83 LEU A C 1
ATOM 628 O O . LEU A 1 83 ? -9.024 -0.037 -0.201 1.00 87.56 83 LEU A O 1
ATOM 632 N N . LEU A 1 84 ? -8.365 -1.751 -1.501 1.00 85.88 84 LEU A N 1
ATOM 633 C CA . LEU A 1 84 ? -9.389 -2.692 -1.053 1.00 85.88 84 LEU A CA 1
ATOM 634 C C . LEU A 1 84 ? -9.031 -3.317 0.296 1.00 85.88 84 LEU A C 1
ATOM 636 O O . LEU A 1 84 ? -9.907 -3.471 1.142 1.00 85.88 84 LEU A O 1
ATOM 640 N N . ILE A 1 85 ? -7.758 -3.665 0.494 1.00 85.06 85 ILE A N 1
ATOM 641 C CA . ILE A 1 85 ? -7.285 -4.299 1.729 1.00 85.06 85 ILE A CA 1
ATOM 642 C C . ILE A 1 85 ? -7.201 -3.281 2.874 1.00 85.06 85 ILE A C 1
ATOM 644 O O . ILE A 1 85 ? -7.444 -3.651 4.018 1.00 85.06 85 ILE A O 1
ATOM 648 N N . ASP A 1 86 ? -6.891 -2.006 2.607 1.00 83.69 86 ASP A N 1
ATOM 649 C CA . ASP A 1 86 ? -6.819 -1.005 3.675 1.00 83.69 86 ASP A CA 1
ATOM 650 C C . ASP A 1 86 ? -8.209 -0.746 4.303 1.00 83.69 86 ASP A C 1
ATOM 652 O O . ASP A 1 86 ? -9.127 -0.266 3.620 1.00 83.69 86 ASP A O 1
ATOM 656 N N . PRO A 1 87 ? -8.379 -1.017 5.615 1.00 76.00 87 PRO A N 1
ATOM 657 C CA . PRO A 1 87 ? -9.652 -0.866 6.309 1.00 76.00 87 PRO A CA 1
ATOM 658 C C . PRO A 1 87 ? -10.116 0.586 6.469 1.00 76.00 87 PRO A C 1
ATOM 660 O O . PRO A 1 87 ? -11.227 0.795 6.941 1.00 76.00 87 PRO A O 1
ATOM 663 N N . TYR A 1 88 ? -9.314 1.585 6.101 1.00 76.81 88 TYR A N 1
ATOM 664 C CA . TYR A 1 88 ? -9.723 2.996 6.073 1.00 76.81 88 TYR A CA 1
ATOM 665 C C . TYR A 1 88 ? -9.857 3.558 4.645 1.00 76.81 88 TYR A C 1
ATOM 667 O O . TYR A 1 88 ? -10.127 4.747 4.480 1.00 76.81 88 TYR A O 1
ATOM 675 N N . CYS A 1 89 ? -9.713 2.713 3.617 1.00 80.00 89 CYS A N 1
ATOM 676 C CA . CYS A 1 89 ? -10.037 3.019 2.220 1.00 80.00 89 CYS A CA 1
ATOM 677 C C . CYS A 1 89 ? -11.372 2.354 1.820 1.00 80.00 89 CYS A C 1
ATOM 679 O O . CYS A 1 89 ? -12.390 2.505 2.499 1.00 80.00 89 CYS A O 1
ATOM 681 N N . LEU A 1 90 ? -11.389 1.596 0.718 1.00 70.12 90 LEU A N 1
ATOM 682 C CA . LEU A 1 90 ? -12.579 0.904 0.226 1.00 70.12 90 LEU A CA 1
ATOM 683 C C . LEU A 1 90 ? -12.984 -0.243 1.162 1.00 70.12 90 LEU A C 1
ATOM 685 O O . LEU A 1 90 ? -14.179 -0.469 1.351 1.00 70.12 90 LEU A O 1
ATOM 689 N N . GLY A 1 91 ? -12.022 -0.907 1.817 1.00 64.56 91 GLY A N 1
ATOM 690 C CA . GLY A 1 91 ? -12.304 -1.920 2.842 1.00 64.56 91 GLY A CA 1
ATOM 691 C C . GLY A 1 91 ? -13.104 -1.364 4.027 1.00 64.56 91 GLY A C 1
ATOM 692 O O . GLY A 1 91 ? -13.997 -2.030 4.555 1.00 64.56 91 GLY A O 1
ATOM 693 N N . GLY A 1 92 ? -12.858 -0.102 4.390 1.00 63.69 92 GLY A N 1
ATOM 694 C CA . GLY A 1 92 ? -13.599 0.619 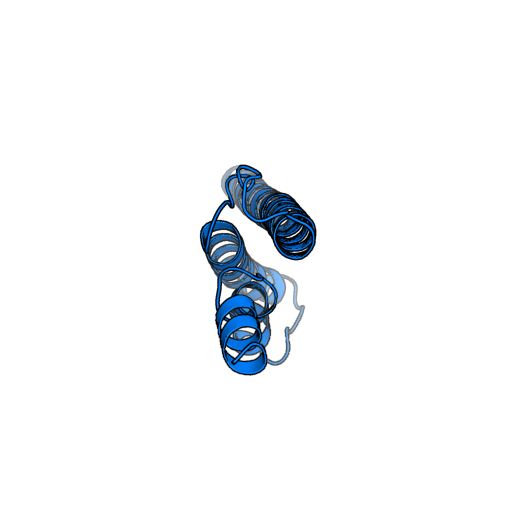5.428 1.00 63.69 92 GLY A CA 1
ATOM 695 C C . GLY A 1 92 ? -15.021 0.987 5.038 1.00 63.69 92 GLY A C 1
ATOM 696 O O . GLY A 1 92 ? -15.935 0.855 5.850 1.00 63.69 92 GLY A O 1
ATOM 697 N N . LEU A 1 93 ? -15.232 1.391 3.782 1.00 62.62 93 LEU A N 1
ATOM 698 C CA . LEU A 1 93 ? -16.572 1.661 3.252 1.00 62.62 93 LEU A CA 1
ATOM 699 C C . LEU A 1 93 ? -17.449 0.404 3.274 1.00 62.62 93 LEU A C 1
ATOM 701 O O . LEU A 1 93 ? -18.613 0.484 3.664 1.00 62.62 93 LEU A O 1
ATOM 705 N N . VAL A 1 94 ? -16.890 -0.762 2.937 1.00 62.41 94 VAL A N 1
ATOM 706 C CA . VAL A 1 94 ? -17.606 -2.045 3.048 1.00 62.41 94 VAL A CA 1
ATOM 707 C C . VAL A 1 94 ? -17.926 -2.365 4.509 1.00 62.41 94 VAL A C 1
ATOM 709 O O . VAL A 1 94 ? -19.064 -2.708 4.821 1.00 62.41 94 VAL A O 1
ATOM 712 N N . LEU A 1 95 ? -16.968 -2.194 5.425 1.00 63.78 95 LEU A N 1
ATOM 713 C CA . LEU A 1 95 ? -17.194 -2.405 6.860 1.00 63.78 95 LEU A CA 1
ATOM 714 C C . LEU A 1 95 ? -18.276 -1.482 7.438 1.00 63.78 95 LEU A C 1
ATOM 716 O O . LEU A 1 95 ? -19.058 -1.925 8.277 1.00 63.78 95 LEU A O 1
ATOM 720 N N . LEU A 1 96 ? -18.350 -0.226 6.990 1.00 63.28 96 LEU A N 1
ATOM 721 C CA . LEU A 1 96 ? -19.392 0.724 7.392 1.00 63.28 96 LEU A CA 1
ATOM 722 C C . LEU A 1 96 ? -20.766 0.376 6.803 1.00 63.28 96 LEU A C 1
ATOM 724 O O . LEU A 1 96 ? -21.775 0.561 7.478 1.00 63.28 96 LEU A O 1
ATOM 728 N N . LEU A 1 97 ? -20.817 -0.145 5.575 1.00 61.62 97 LEU A N 1
ATOM 729 C CA . LEU A 1 97 ? -22.063 -0.573 4.930 1.00 61.62 97 LEU A CA 1
ATOM 730 C C . LEU A 1 97 ? -22.633 -1.858 5.542 1.00 61.62 97 LEU A C 1
ATOM 732 O O . LEU A 1 97 ? -23.845 -1.966 5.680 1.00 61.62 97 LEU A O 1
ATOM 736 N N . VAL A 1 98 ? -21.777 -2.805 5.937 1.00 62.12 98 VAL A N 1
ATOM 737 C CA . VAL A 1 98 ? -22.187 -4.065 6.590 1.00 62.12 98 VAL A CA 1
ATOM 738 C C . VAL A 1 98 ? -22.558 -3.858 8.066 1.00 62.12 98 VAL A C 1
ATOM 740 O O . VAL A 1 98 ? -23.240 -4.692 8.651 1.00 62.12 98 VAL A O 1
ATOM 743 N N . ARG A 1 99 ? -22.115 -2.756 8.684 1.00 58.38 99 ARG A N 1
ATOM 744 C CA . ARG A 1 99 ? -22.433 -2.404 10.079 1.00 58.38 99 ARG A CA 1
ATOM 745 C C . ARG A 1 99 ? -23.691 -1.547 10.264 1.00 58.38 99 ARG A C 1
ATOM 747 O O . ARG A 1 99 ? -23.986 -1.205 11.408 1.00 58.38 99 ARG A O 1
ATOM 754 N N . LYS A 1 100 ? -24.390 -1.177 9.188 1.00 47.00 100 LYS A N 1
ATOM 755 C CA . LYS A 1 100 ? -25.748 -0.616 9.278 1.00 47.00 100 LYS A CA 1
ATOM 756 C C . LYS A 1 100 ? -26.760 -1.706 9.600 1.00 47.00 100 LYS A C 1
ATOM 758 O O . LYS A 1 100 ? -27.726 -1.365 10.313 1.00 47.00 100 LYS A O 1
#

Solvent-accessible surface area (backbone atoms only — not comparable to full-atom values): 5438 Å² total; per-residue (Å²): 137,62,73,65,62,58,50,52,52,50,52,46,50,50,28,49,50,48,17,55,54,38,41,52,50,37,53,51,30,49,60,48,54,78,66,53,54,98,88,52,86,70,67,87,58,69,56,43,52,22,18,52,43,27,18,56,33,37,58,59,47,54,65,55,39,44,78,74,75,44,82,68,83,63,59,66,57,60,26,47,42,32,30,45,69,23,62,54,36,54,32,25,53,50,54,58,63,74,68,109

Mean predicted aligned error: 7.12 Å

Sequence (100 aa):
MTGGALLELILISMGWLFFLGGLAANYQALGKSLKAKPDEQLPSSLGFVPGVAGSITVFFTVPALAKYGIEVPWPWLWILLPLLIDPYCLGGLVLLLVRK

Secondary structure (DSSP, 8-state):
--HHHHHHHHHHHHHHHHHHHHHHHHHHHHHHHTT--TTSPPPPP-TTHHHHHHHHHHHHHHHHHHTTT---SSHHHHHHHHHHH-TTTHHHHHHHHHT-

pLDDT: mean 82.08, std 9.98, range [47.0, 93.62]

Radius of gyration: 16.57 Å; Cα contacts (8 Å, |Δi|>4): 95; chains: 1; bounding box: 50×19×45 Å

Foldseek 3Di:
DDPVVVVLVVLLVVLVCLLVVLLVQQVVLVVCVVVDDPPGDGDDHPAQVSLQSQLVSLVSVQVVVVVVVDHDPPSVCNSCVSQCSRCRHVVVVVVVVVVD